Protein AF-A0A9P6MHF8-F1 (afdb_monomer)

Sequence (63 aa):
MSDNEEGPRERLKAAVWYIVGEICESQKADLNVVITPQLIASLTELVYTQAESLGRDLEMFAK

InterPro domains:
  IPR009072 Histone-fold [G3DSA:1.10.20.10] (2-63)
  IPR029003 CENP-S/Mhf1 [PF15630] (10-63)

Structure (mmCIF, N/CA/C/O backbone):
data_AF-A0A9P6MHF8-F1
#
_entry.id   AF-A0A9P6MHF8-F1
#
loop_
_atom_site.group_PDB
_atom_site.id
_atom_site.type_symbol
_atom_site.label_atom_id
_atom_site.label_alt_id
_atom_site.label_comp_id
_atom_site.label_asym_id
_atom_site.label_entity_id
_atom_site.label_seq_id
_atom_site.pdbx_PDB_ins_code
_atom_site.Cartn_x
_atom_site.Cartn_y
_atom_site.Cartn_z
_atom_site.occupancy
_atom_site.B_iso_or_equiv
_atom_site.auth_seq_id
_atom_site.auth_comp_id
_atom_site.auth_asym_id
_atom_site.auth_atom_id
_atom_site.pdbx_PDB_model_num
ATOM 1 N N . MET A 1 1 ? 16.262 20.824 -13.357 1.00 42.06 1 MET A N 1
ATOM 2 C CA . MET A 1 1 ? 15.265 20.516 -12.315 1.00 42.06 1 MET A CA 1
ATOM 3 C C . MET A 1 1 ? 14.216 19.644 -12.962 1.00 42.06 1 MET A C 1
ATOM 5 O O . MET A 1 1 ? 13.651 20.042 -13.971 1.00 42.06 1 MET A O 1
ATOM 9 N N . SER A 1 2 ? 14.130 18.403 -12.495 1.00 47.47 2 SER A N 1
ATOM 10 C CA . SER A 1 2 ? 13.348 17.327 -13.098 1.00 47.47 2 SER A CA 1
ATOM 11 C C . SER A 1 2 ? 11.912 17.360 -12.567 1.00 47.47 2 SER A C 1
ATOM 13 O O . SER A 1 2 ? 11.566 16.565 -11.706 1.00 47.47 2 SER A O 1
ATOM 15 N N . ASP A 1 3 ? 11.076 18.254 -13.096 1.00 47.81 3 ASP A N 1
ATOM 16 C CA . ASP A 1 3 ? 9.656 18.399 -12.700 1.00 47.81 3 ASP A CA 1
ATOM 17 C C . ASP A 1 3 ? 8.747 17.231 -13.160 1.00 47.81 3 ASP A C 1
ATOM 19 O O . ASP A 1 3 ? 7.540 17.253 -12.942 1.00 47.81 3 ASP A O 1
ATOM 23 N N . ASN A 1 4 ? 9.292 16.189 -13.803 1.00 56.16 4 ASN A N 1
ATOM 24 C CA . ASN A 1 4 ? 8.497 15.104 -14.403 1.00 56.16 4 ASN A CA 1
ATOM 25 C C . ASN A 1 4 ? 8.489 13.776 -13.621 1.00 56.16 4 ASN A C 1
ATOM 27 O O . ASN A 1 4 ? 7.727 12.882 -13.989 1.00 56.16 4 ASN A O 1
ATOM 31 N N . GLU A 1 5 ? 9.301 13.608 -12.570 1.00 54.69 5 GLU A N 1
ATOM 32 C CA . GLU A 1 5 ? 9.319 12.358 -11.779 1.00 54.69 5 GLU A CA 1
ATOM 33 C C . GLU A 1 5 ? 8.314 12.351 -10.615 1.00 54.69 5 GLU A C 1
ATOM 35 O O . GLU A 1 5 ? 7.893 11.278 -10.174 1.00 54.69 5 GLU A O 1
ATOM 40 N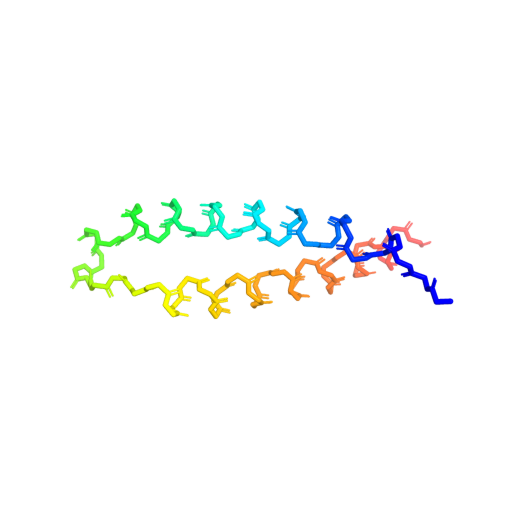 N . GLU A 1 6 ? 7.880 13.523 -10.144 1.00 57.34 6 GLU A N 1
ATOM 41 C CA . GLU A 1 6 ? 6.884 13.637 -9.068 1.00 57.34 6 GLU A CA 1
ATOM 42 C C . GLU A 1 6 ? 5.488 13.197 -9.538 1.00 57.34 6 GLU A C 1
ATOM 44 O O . GLU A 1 6 ? 4.834 12.399 -8.864 1.00 57.34 6 GLU A O 1
ATOM 49 N N . GLY A 1 7 ? 5.096 13.553 -10.766 1.00 78.12 7 GLY A N 1
ATOM 50 C CA . GLY A 1 7 ? 3.760 13.265 -11.297 1.00 78.12 7 GLY A CA 1
ATOM 51 C C . GLY A 1 7 ? 3.360 11.777 -11.295 1.00 78.12 7 GLY A C 1
ATOM 52 O O . GLY A 1 7 ? 2.267 11.442 -10.829 1.00 78.12 7 GLY A O 1
ATOM 53 N N . PRO A 1 8 ? 4.188 10.839 -11.794 1.00 87.94 8 PRO A N 1
ATOM 54 C CA . PRO A 1 8 ? 3.866 9.412 -11.737 1.00 87.94 8 PRO A CA 1
ATOM 55 C C . PRO A 1 8 ? 3.845 8.861 -10.306 1.00 87.94 8 PRO A C 1
ATOM 57 O O . PRO A 1 8 ? 2.948 8.089 -9.962 1.00 87.94 8 PRO A O 1
ATOM 60 N N . ARG A 1 9 ? 4.800 9.277 -9.464 1.00 91.50 9 ARG A N 1
ATOM 61 C CA . ARG A 1 9 ? 4.918 8.832 -8.068 1.00 91.50 9 A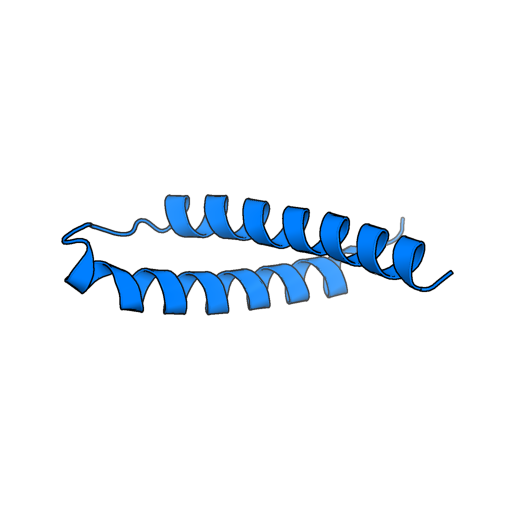RG A CA 1
ATOM 62 C C . ARG A 1 9 ? 3.690 9.232 -7.255 1.00 91.50 9 ARG A C 1
ATOM 64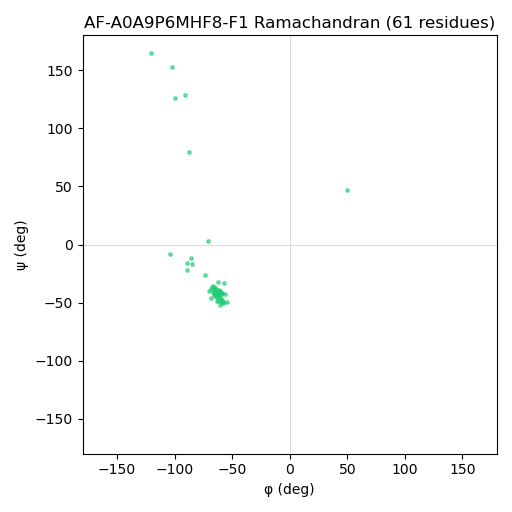 O O . ARG A 1 9 ? 3.107 8.398 -6.568 1.00 91.50 9 ARG A O 1
ATOM 71 N N . GLU A 1 10 ? 3.279 10.489 -7.351 1.00 93.12 10 GLU A N 1
ATOM 72 C CA . GLU A 1 10 ? 2.131 11.032 -6.621 1.00 93.12 10 GLU A CA 1
ATOM 73 C C . GLU A 1 10 ? 0.825 10.379 -7.062 1.00 93.12 10 GLU A C 1
ATOM 75 O O . GLU A 1 10 ? -0.011 10.038 -6.226 1.00 93.12 10 GLU A O 1
ATOM 80 N N . ARG A 1 11 ? 0.670 10.110 -8.364 1.00 95.06 11 ARG A N 1
ATOM 81 C CA . ARG A 1 11 ? -0.489 9.377 -8.892 1.00 95.06 11 ARG A CA 1
ATOM 82 C C . ARG A 1 11 ? -0.554 7.944 -8.372 1.00 95.06 11 ARG A C 1
ATOM 84 O O . ARG A 1 11 ? -1.635 7.486 -8.009 1.00 95.06 11 ARG A O 1
ATOM 91 N N . LEU A 1 12 ? 0.580 7.244 -8.314 1.00 95.69 12 LEU A N 1
ATOM 92 C CA . LEU A 1 12 ? 0.642 5.899 -7.738 1.00 95.69 12 LEU A CA 1
ATOM 93 C C . LEU A 1 12 ? 0.328 5.927 -6.240 1.00 95.69 12 LEU A C 1
ATOM 95 O O . LEU A 1 12 ? -0.488 5.133 -5.783 1.00 95.69 12 LEU A O 1
ATOM 99 N N . LYS A 1 13 ? 0.890 6.877 -5.485 1.00 96.19 13 LYS A N 1
ATOM 100 C CA . LYS A 1 13 ? 0.559 7.055 -4.064 1.00 96.19 13 LYS A CA 1
ATOM 101 C C . LYS A 1 13 ? -0.917 7.375 -3.840 1.00 96.19 13 LYS A C 1
ATOM 103 O O . LYS A 1 13 ? -1.513 6.812 -2.929 1.00 96.19 13 LYS A O 1
ATOM 108 N N . ALA A 1 14 ? -1.531 8.204 -4.682 1.00 96.56 14 ALA A N 1
ATOM 109 C CA . ALA A 1 14 ? -2.964 8.486 -4.615 1.00 96.56 14 ALA A CA 1
ATOM 110 C C . ALA A 1 14 ? -3.816 7.229 -4.876 1.00 96.56 14 ALA A C 1
ATOM 112 O O . ALA A 1 14 ? -4.814 7.006 -4.192 1.00 96.56 14 ALA A O 1
ATOM 113 N N . ALA A 1 15 ? -3.406 6.375 -5.820 1.00 97.50 15 ALA A N 1
ATOM 114 C CA . ALA A 1 15 ? -4.068 5.093 -6.057 1.00 97.50 15 ALA A CA 1
ATOM 115 C C . ALA A 1 15 ? -3.928 4.143 -4.854 1.00 97.50 15 ALA A C 1
ATOM 117 O O . ALA A 1 15 ? -4.910 3.527 -4.440 1.00 97.50 15 ALA A O 1
ATOM 118 N N . VAL A 1 16 ? -2.734 4.066 -4.255 1.00 97.94 16 VAL A N 1
ATOM 119 C CA . VAL A 1 16 ? -2.494 3.278 -3.035 1.00 97.94 16 VAL A CA 1
ATOM 120 C C . VAL A 1 16 ? -3.345 3.803 -1.881 1.00 97.94 16 VAL A C 1
ATOM 122 O O . VAL A 1 16 ? -3.998 3.004 -1.220 1.00 97.94 16 VAL A O 1
ATOM 125 N N . TRP A 1 17 ? -3.412 5.123 -1.681 1.00 98.00 17 TRP A N 1
ATOM 126 C CA . TRP A 1 17 ? -4.259 5.745 -0.660 1.00 98.00 17 TRP A CA 1
ATOM 127 C C . TRP A 1 17 ? -5.716 5.319 -0.792 1.00 98.00 17 TRP A C 1
ATOM 129 O O . TRP A 1 17 ? -6.336 4.916 0.191 1.00 98.00 17 TRP A O 1
ATOM 139 N N . TYR A 1 18 ? -6.261 5.405 -2.008 1.00 98.06 18 TYR A N 1
ATOM 140 C CA . TYR A 1 18 ? -7.643 5.024 -2.276 1.00 98.06 18 TYR A CA 1
ATOM 141 C C . TYR A 1 18 ? -7.898 3.559 -1.897 1.00 98.06 18 TYR A C 1
ATOM 143 O O . TYR A 1 18 ? -8.803 3.273 -1.119 1.00 98.06 18 TYR A O 1
ATOM 151 N N . ILE A 1 19 ? -7.046 2.643 -2.365 1.00 98.25 19 ILE A N 1
ATOM 152 C CA . ILE A 1 19 ? -7.191 1.205 -2.100 1.00 98.25 19 ILE A CA 1
ATOM 153 C C . ILE A 1 19 ? -7.018 0.888 -0.607 1.00 98.25 19 ILE A C 1
ATOM 155 O O . ILE A 1 19 ? -7.798 0.123 -0.045 1.00 98.25 19 ILE A O 1
ATOM 159 N N . VAL A 1 20 ? -6.022 1.482 0.057 1.00 98.25 20 VAL A N 1
ATOM 160 C CA . VAL A 1 20 ? -5.804 1.316 1.502 1.00 98.25 20 VAL A CA 1
ATOM 161 C C . VAL A 1 20 ? -7.013 1.818 2.290 1.00 98.25 20 VAL A C 1
ATOM 163 O O . VAL A 1 20 ? -7.423 1.158 3.243 1.00 98.25 20 VAL A O 1
ATOM 166 N N . GLY A 1 21 ? -7.606 2.944 1.885 1.00 97.81 21 GLY A N 1
ATOM 167 C CA . GLY A 1 21 ? -8.832 3.478 2.475 1.00 97.81 21 GLY A CA 1
ATOM 168 C C . GLY A 1 21 ? -10.005 2.502 2.383 1.00 97.81 21 GLY A C 1
ATOM 169 O O . GLY A 1 21 ? -10.620 2.206 3.407 1.00 97.81 21 GLY A O 1
ATOM 170 N N . GLU A 1 22 ? -10.260 1.944 1.196 1.00 98.00 22 GLU A N 1
ATOM 171 C CA . GLU A 1 22 ? -11.315 0.941 0.981 1.00 98.00 22 GLU A CA 1
ATOM 172 C C . GLU A 1 22 ? -11.096 -0.309 1.850 1.00 98.00 22 GLU A C 1
ATOM 174 O O . GLU A 1 22 ? -12.021 -0.797 2.502 1.00 98.00 22 GLU A O 1
ATOM 179 N N . ILE A 1 23 ? -9.853 -0.799 1.931 1.00 97.62 23 ILE A N 1
ATOM 180 C CA . ILE A 1 23 ? -9.509 -1.945 2.783 1.00 97.62 23 ILE A CA 1
ATOM 181 C C . ILE A 1 23 ? -9.742 -1.608 4.261 1.00 97.62 23 ILE A C 1
ATOM 183 O O . ILE A 1 23 ? -10.345 -2.407 4.978 1.00 97.62 23 ILE A O 1
ATOM 187 N N . CYS A 1 24 ? -9.313 -0.434 4.731 1.00 96.56 24 CYS A N 1
ATOM 188 C CA . CYS A 1 24 ? -9.520 -0.034 6.123 1.00 96.56 24 CYS A CA 1
ATOM 189 C C . CYS A 1 24 ? -11.007 0.083 6.473 1.00 96.56 24 CYS A C 1
ATOM 191 O O . CYS A 1 24 ? -11.416 -0.383 7.536 1.00 96.56 24 CYS A O 1
ATOM 193 N N . GLU A 1 25 ? -11.823 0.672 5.593 1.00 95.25 25 GLU A N 1
ATOM 194 C CA . GLU A 1 25 ? -13.266 0.780 5.828 1.00 95.25 25 GLU A CA 1
ATOM 195 C C . GLU A 1 25 ? -13.924 -0.606 5.861 1.00 95.25 25 GLU A C 1
ATOM 197 O O . GLU A 1 25 ? -14.762 -0.853 6.727 1.00 95.25 25 GLU A O 1
ATOM 202 N N . SER A 1 26 ? -13.479 -1.548 5.017 1.00 96.19 26 SER A N 1
ATOM 203 C CA . SER A 1 26 ? -13.985 -2.929 5.038 1.00 96.19 26 SER A CA 1
ATOM 204 C C . SER A 1 26 ? -13.701 -3.667 6.356 1.00 96.19 26 SER A C 1
ATOM 206 O O . SER A 1 26 ? -14.521 -4.465 6.797 1.00 96.19 26 SER A O 1
ATOM 208 N N . GLN A 1 27 ? -12.580 -3.370 7.024 1.00 95.25 27 GLN A N 1
ATOM 209 C CA . GLN A 1 27 ? -12.178 -4.029 8.277 1.00 95.25 27 GLN A CA 1
ATOM 210 C C . GLN A 1 27 ? -12.711 -3.339 9.539 1.00 95.25 27 GLN A C 1
ATOM 212 O O . GLN A 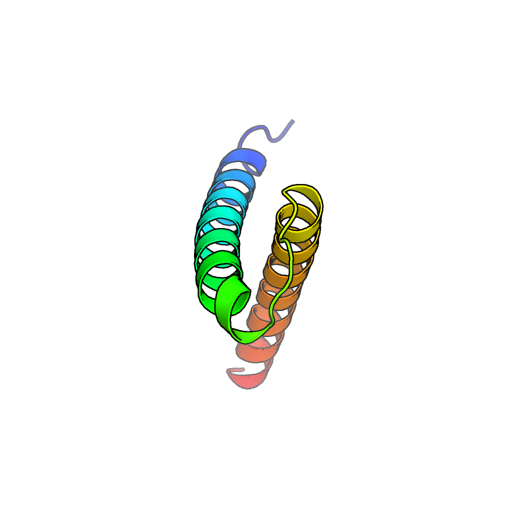1 27 ? -12.696 -3.914 10.627 1.00 95.25 27 GLN A O 1
ATOM 217 N N . LYS A 1 28 ? -13.172 -2.094 9.419 1.00 94.25 28 LYS A N 1
ATOM 218 C CA . LYS A 1 28 ? -13.599 -1.249 10.541 1.00 94.25 28 LYS A CA 1
ATOM 219 C C . LYS A 1 28 ? -14.692 -1.887 11.398 1.00 94.25 28 LYS A C 1
ATOM 221 O O . LYS A 1 28 ? -14.623 -1.805 12.624 1.00 94.25 28 LYS A O 1
ATOM 226 N N . ALA A 1 29 ? -15.682 -2.513 10.756 1.00 90.81 29 ALA A N 1
ATOM 227 C CA . ALA A 1 29 ? -16.789 -3.178 11.441 1.00 90.81 29 ALA A CA 1
ATOM 228 C C . ALA A 1 29 ? -16.315 -4.429 12.194 1.00 90.81 29 ALA A C 1
ATOM 230 O O . ALA A 1 29 ? -16.632 -4.587 13.371 1.00 90.81 29 ALA A O 1
ATOM 231 N N . ASP A 1 30 ? -15.502 -5.261 11.542 1.00 96.06 30 ASP A N 1
ATOM 232 C CA . ASP A 1 30 ? -15.002 -6.520 12.105 1.00 96.06 30 ASP A CA 1
ATOM 233 C C . ASP A 1 30 ? -14.076 -6.29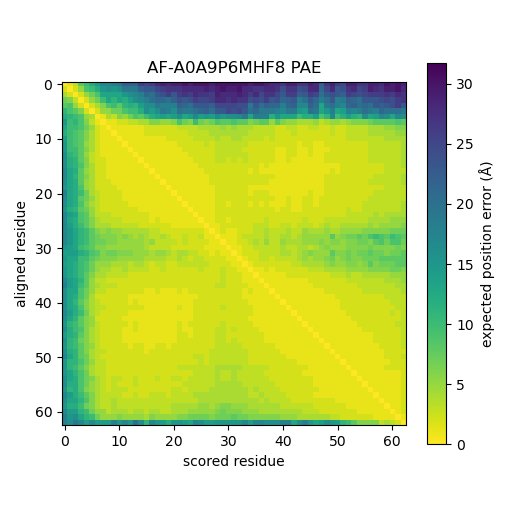0 13.302 1.00 96.06 30 ASP A C 1
ATOM 235 O O . ASP A 1 30 ? -14.124 -7.014 14.295 1.00 96.06 30 ASP A O 1
ATOM 239 N N . LEU A 1 31 ? -13.241 -5.254 13.224 1.00 94.94 31 LEU A N 1
ATOM 240 C CA . LEU A 1 31 ? -12.290 -4.905 14.276 1.00 94.94 31 LEU A CA 1
ATOM 241 C C . LEU A 1 31 ? -12.904 -4.021 15.373 1.00 94.94 31 LEU A C 1
ATOM 243 O O . LEU A 1 31 ? -12.280 -3.844 16.418 1.00 94.94 31 LEU A O 1
ATOM 247 N N . ASN A 1 32 ? -14.109 -3.476 15.161 1.00 95.31 32 ASN A N 1
ATOM 248 C CA . ASN A 1 32 ? -14.768 -2.513 16.049 1.00 95.31 32 ASN A CA 1
ATOM 249 C C . ASN A 1 32 ? -13.849 -1.333 16.436 1.00 95.31 32 ASN A C 1
ATOM 251 O O . ASN A 1 32 ? -13.711 -0.969 17.606 1.00 95.31 32 ASN A O 1
ATOM 255 N N . VAL A 1 33 ? -13.185 -0.750 15.434 1.00 93.94 33 VAL A N 1
ATOM 256 C CA . VAL A 1 33 ? -12.250 0.375 15.600 1.00 93.94 33 VAL A CA 1
ATOM 257 C C . VAL A 1 33 ? -12.697 1.596 14.806 1.00 93.94 33 VAL A C 1
ATOM 259 O O . VAL A 1 33 ? -13.513 1.513 13.893 1.00 93.94 33 VAL A O 1
ATOM 262 N N . VAL A 1 34 ? -12.120 2.753 15.128 1.00 93.25 34 VAL A N 1
ATOM 263 C CA . VAL A 1 34 ? -12.252 3.966 14.317 1.00 93.25 34 VAL A CA 1
ATOM 264 C C . VAL A 1 34 ? -11.000 4.126 13.465 1.00 93.25 34 VAL A C 1
ATOM 266 O O . VAL A 1 34 ? -9.886 4.152 13.985 1.00 93.25 34 VAL A O 1
ATOM 269 N N . ILE A 1 35 ? -11.187 4.270 12.156 1.00 94.88 35 ILE A N 1
ATO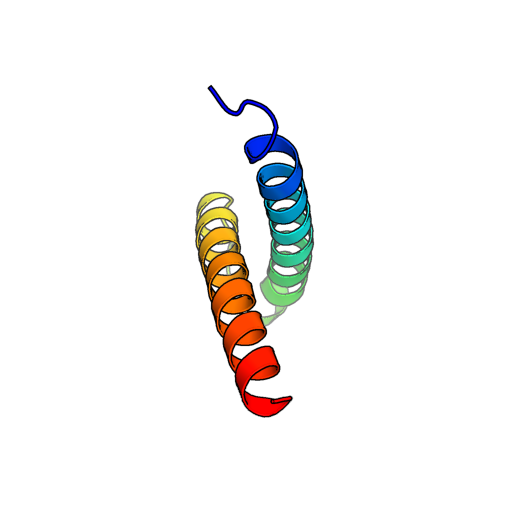M 270 C CA . ILE A 1 35 ? -10.104 4.545 11.211 1.00 94.88 35 ILE A CA 1
ATOM 271 C C . ILE A 1 35 ? -9.949 6.057 11.056 1.00 94.88 35 ILE A C 1
ATOM 273 O O . ILE A 1 35 ? -10.925 6.764 10.800 1.00 94.88 35 ILE A O 1
ATOM 277 N N . THR A 1 36 ? -8.722 6.556 11.208 1.00 96.38 36 THR A N 1
ATOM 278 C CA . THR A 1 36 ? -8.405 7.979 11.038 1.00 96.38 36 THR A CA 1
ATOM 279 C C . THR A 1 36 ? -7.738 8.244 9.686 1.00 96.38 36 THR A C 1
ATOM 281 O O . THR A 1 36 ? -7.035 7.374 9.162 1.00 96.38 36 THR A O 1
ATOM 284 N N . PRO A 1 37 ? -7.871 9.460 9.124 1.00 95.94 37 PRO A N 1
ATOM 285 C CA . PRO A 1 37 ? -7.143 9.840 7.913 1.00 95.94 37 PRO A CA 1
ATOM 286 C C . PRO A 1 37 ? -5.621 9.717 8.063 1.00 95.94 37 PRO A C 1
ATOM 288 O O . PRO A 1 37 ? -4.930 9.371 7.112 1.00 95.94 37 PRO A O 1
ATOM 291 N N . GLN A 1 38 ? -5.090 9.965 9.264 1.00 97.44 38 GLN A N 1
ATOM 292 C CA . GLN A 1 38 ? -3.662 9.840 9.559 1.00 97.44 38 GLN A CA 1
ATOM 293 C C . GLN A 1 38 ? -3.206 8.380 9.520 1.00 97.44 38 GLN A C 1
ATOM 295 O O . GLN A 1 38 ? -2.129 8.102 9.003 1.00 97.44 38 GLN A O 1
ATOM 300 N N . LEU A 1 39 ? -4.029 7.446 10.009 1.00 96.31 39 LEU A N 1
ATOM 301 C CA . LEU A 1 39 ? -3.740 6.017 9.904 1.00 96.31 39 LEU A CA 1
ATOM 302 C C . LEU A 1 39 ? -3.673 5.580 8.436 1.00 96.31 39 LEU A C 1
ATOM 304 O O . LEU A 1 39 ? -2.714 4.922 8.044 1.00 96.31 39 LEU A O 1
ATOM 308 N N . ILE A 1 40 ? -4.644 5.998 7.616 1.00 97.62 40 ILE A N 1
ATOM 309 C CA . ILE A 1 40 ? -4.655 5.711 6.172 1.00 97.62 40 ILE A CA 1
ATOM 310 C C . ILE A 1 40 ? -3.400 6.291 5.503 1.00 97.62 40 ILE A C 1
ATOM 312 O O . ILE A 1 40 ? -2.762 5.605 4.706 1.00 97.62 40 ILE A O 1
ATOM 316 N N . ALA A 1 41 ? -2.985 7.506 5.879 1.00 97.31 41 ALA A N 1
ATOM 317 C CA . ALA A 1 41 ? -1.751 8.118 5.387 1.00 97.31 41 ALA A CA 1
ATOM 318 C C . ALA A 1 41 ? -0.507 7.292 5.727 1.00 97.31 41 ALA A C 1
ATOM 320 O O . ALA A 1 41 ? 0.299 6.985 4.849 1.00 97.31 41 ALA A O 1
ATOM 321 N N . SER A 1 42 ? -0.365 6.895 6.993 1.00 98.19 42 SER A N 1
ATOM 322 C CA . SER A 1 42 ? 0.768 6.085 7.443 1.00 98.19 42 SER A CA 1
ATOM 323 C C . SER A 1 42 ? 0.802 4.716 6.762 1.00 98.19 42 SER A C 1
ATOM 325 O O . SER A 1 42 ? 1.869 4.267 6.345 1.00 98.19 42 SER A O 1
ATOM 327 N N . LEU A 1 43 ? -0.354 4.069 6.592 1.00 97.94 43 LEU A N 1
ATOM 328 C CA . LEU A 1 43 ? -0.456 2.793 5.883 1.00 97.94 43 LEU A CA 1
ATOM 329 C C . LEU A 1 43 ? -0.157 2.934 4.388 1.00 97.94 43 LEU A C 1
ATOM 331 O O . LEU A 1 43 ? 0.490 2.063 3.818 1.00 97.94 43 LEU A O 1
ATOM 335 N N . THR A 1 44 ? -0.568 4.037 3.762 1.00 98.12 44 THR A N 1
ATOM 336 C CA . THR A 1 44 ? -0.254 4.330 2.356 1.00 98.12 44 THR A CA 1
ATOM 337 C C . THR A 1 44 ? 1.255 4.382 2.131 1.00 98.12 44 THR A C 1
ATOM 339 O O . THR A 1 44 ? 1.759 3.732 1.217 1.00 98.12 44 THR A O 1
ATOM 342 N N . GLU A 1 45 ? 1.992 5.100 2.983 1.00 97.94 45 GLU A N 1
ATOM 343 C CA . GLU A 1 45 ? 3.457 5.181 2.895 1.00 97.94 45 GLU A CA 1
ATOM 344 C C . GLU A 1 45 ? 4.131 3.826 3.149 1.00 97.94 45 GLU A C 1
ATOM 346 O O . GLU A 1 45 ? 5.053 3.442 2.422 1.00 97.94 45 GLU A O 1
ATOM 351 N N . LEU A 1 46 ? 3.639 3.070 4.136 1.00 98.31 46 LEU A N 1
ATOM 352 C CA . LEU A 1 46 ? 4.131 1.726 4.437 1.00 98.31 46 LEU A CA 1
ATOM 353 C C . LEU A 1 46 ? 3.955 0.782 3.239 1.00 98.31 46 LEU A C 1
ATOM 355 O O . LEU A 1 46 ? 4.916 0.151 2.802 1.00 98.31 46 LEU A O 1
ATOM 359 N N . VAL A 1 47 ? 2.740 0.702 2.692 1.00 98.25 47 VAL A N 1
ATOM 360 C CA . VAL A 1 47 ? 2.404 -0.184 1.568 1.00 98.25 47 VAL A CA 1
ATOM 361 C C . VAL A 1 47 ? 3.170 0.216 0.312 1.00 98.25 47 VAL A C 1
ATOM 363 O O . VAL A 1 47 ? 3.711 -0.651 -0.372 1.00 98.25 47 VAL A O 1
ATOM 366 N N . TYR A 1 48 ? 3.268 1.516 0.025 1.00 97.44 48 TYR A N 1
ATOM 367 C CA . TYR A 1 48 ? 4.038 2.015 -1.112 1.00 97.44 48 TYR A CA 1
ATOM 368 C C . TYR A 1 48 ? 5.520 1.614 -1.006 1.00 97.44 48 TYR A C 1
ATOM 370 O O . TYR A 1 48 ? 6.084 1.070 -1.954 1.00 97.44 48 TYR A O 1
ATOM 378 N N . THR A 1 49 ? 6.134 1.797 0.168 1.00 97.44 49 THR A N 1
ATOM 379 C CA . THR A 1 49 ? 7.533 1.402 0.418 1.00 97.44 49 THR A CA 1
ATOM 380 C C . THR A 1 49 ? 7.725 -0.113 0.293 1.00 97.44 49 THR A C 1
ATOM 382 O O . THR A 1 49 ? 8.698 -0.580 -0.301 1.00 97.44 49 THR A O 1
ATOM 385 N N . GLN A 1 50 ? 6.776 -0.901 0.807 1.00 98.12 50 GLN A N 1
ATOM 386 C CA . GLN A 1 50 ? 6.826 -2.358 0.705 1.00 98.12 50 GLN A CA 1
ATOM 387 C C . GLN A 1 50 ? 6.719 -2.835 -0.749 1.00 98.12 50 GLN A C 1
ATOM 389 O O . GLN A 1 50 ? 7.403 -3.785 -1.127 1.00 98.12 50 GLN A O 1
ATOM 394 N N . ALA A 1 51 ? 5.903 -2.171 -1.573 1.00 97.19 51 ALA A N 1
ATOM 395 C CA . ALA A 1 51 ? 5.785 -2.477 -2.994 1.00 97.19 51 ALA A CA 1
ATOM 396 C C . ALA A 1 51 ? 7.103 -2.224 -3.749 1.00 97.19 51 ALA A C 1
ATOM 398 O O . ALA A 1 51 ? 7.479 -3.036 -4.594 1.00 97.19 51 ALA A O 1
ATOM 399 N N . GLU A 1 52 ? 7.839 -1.156 -3.414 1.00 96.00 52 GLU A N 1
ATOM 400 C CA . GLU A 1 52 ? 9.170 -0.903 -3.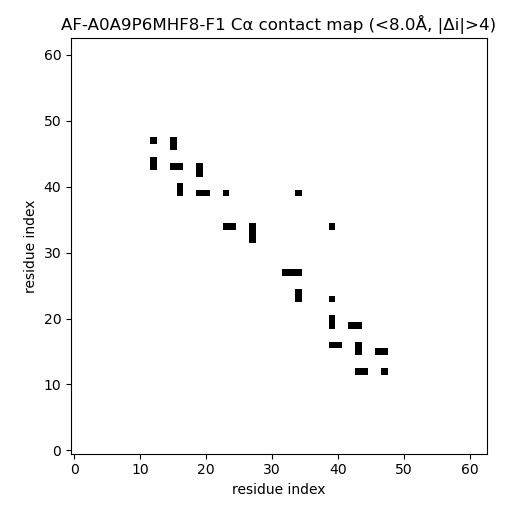987 1.00 96.00 52 GLU A CA 1
ATOM 401 C C . GLU A 1 52 ? 10.168 -2.014 -3.622 1.00 96.00 52 GLU A C 1
ATOM 403 O O . GLU A 1 52 ? 10.901 -2.488 -4.492 1.00 96.00 52 GLU A O 1
ATOM 408 N N . SER A 1 53 ? 10.184 -2.461 -2.358 1.00 97.12 53 SER A N 1
ATOM 409 C CA . SER A 1 53 ? 11.044 -3.575 -1.926 1.00 97.12 53 SER A CA 1
ATOM 410 C C . SER A 1 53 ? 10.674 -4.877 -2.632 1.00 97.12 53 SER A C 1
ATOM 412 O O . SER A 1 53 ? 11.538 -5.528 -3.212 1.00 97.12 53 SER A O 1
ATOM 414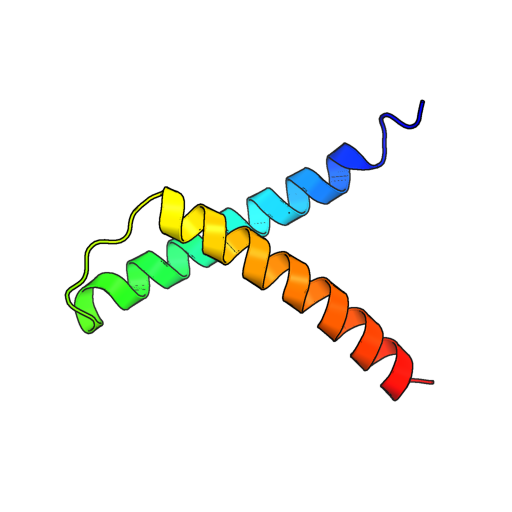 N N . LEU A 1 54 ? 9.383 -5.218 -2.647 1.00 98.00 54 LEU A N 1
ATOM 415 C CA . LEU A 1 54 ? 8.880 -6.431 -3.286 1.00 98.00 54 LEU A CA 1
ATOM 416 C C . LEU A 1 54 ? 9.224 -6.465 -4.780 1.00 98.00 54 LEU A C 1
ATOM 418 O O . LEU A 1 54 ? 9.629 -7.505 -5.287 1.00 98.00 54 LEU A O 1
ATOM 422 N N . GLY A 1 55 ? 9.096 -5.337 -5.484 1.00 97.31 55 GLY A N 1
ATOM 423 C CA . GLY A 1 55 ? 9.466 -5.246 -6.896 1.00 97.31 55 GLY A CA 1
ATOM 424 C C . GLY A 1 55 ? 10.943 -5.565 -7.143 1.00 97.31 55 GLY A C 1
ATOM 425 O O . GLY A 1 55 ? 11.257 -6.308 -8.072 1.00 97.31 55 GLY A O 1
ATOM 426 N N . ARG A 1 56 ? 11.843 -5.065 -6.284 1.00 97.62 56 ARG A N 1
ATOM 427 C CA . ARG A 1 56 ? 13.283 -5.370 -6.362 1.00 97.62 56 ARG A CA 1
ATOM 428 C C . ARG A 1 56 ? 13.562 -6.841 -6.087 1.00 97.62 56 ARG A C 1
ATOM 430 O O . ARG A 1 56 ? 14.353 -7.449 -6.802 1.00 97.62 56 ARG A O 1
ATOM 437 N N . ASP A 1 57 ? 12.903 -7.410 -5.084 1.00 98.31 57 ASP A N 1
ATOM 438 C CA . ASP A 1 57 ? 13.063 -8.824 -4.744 1.00 98.31 57 ASP A CA 1
ATOM 439 C C . ASP A 1 57 ? 12.593 -9.724 -5.893 1.00 98.31 57 ASP A C 1
ATOM 441 O O . ASP A 1 57 ? 13.309 -10.638 -6.295 1.00 98.31 57 ASP A O 1
ATOM 445 N N . LEU A 1 58 ? 11.440 -9.419 -6.499 1.00 98.38 58 LEU A N 1
ATOM 446 C CA . LEU A 1 58 ? 10.934 -10.138 -7.672 1.00 98.38 58 LEU A CA 1
ATOM 447 C C . LEU A 1 58 ? 11.877 -10.032 -8.876 1.00 98.38 58 LEU A C 1
ATOM 449 O O . LEU A 1 58 ? 12.080 -11.021 -9.576 1.00 98.38 58 LEU A O 1
ATOM 453 N N . GLU A 1 59 ? 12.479 -8.863 -9.107 1.00 98.06 59 GLU A N 1
ATOM 454 C CA . GLU A 1 59 ? 13.492 -8.695 -10.152 1.00 98.06 59 GLU A CA 1
ATOM 455 C C . GLU A 1 59 ? 14.734 -9.554 -9.874 1.00 98.06 59 GLU A C 1
ATOM 457 O O . GLU A 1 59 ? 15.270 -10.174 -10.791 1.00 98.06 59 GLU A O 1
ATOM 462 N N . MET A 1 60 ? 15.184 -9.620 -8.617 1.00 97.62 60 MET A N 1
ATOM 463 C CA . MET A 1 60 ? 16.314 -10.463 -8.214 1.00 97.62 60 MET A CA 1
ATOM 464 C C . MET A 1 60 ? 16.006 -11.956 -8.347 1.00 97.62 60 MET A C 1
ATOM 466 O O . MET A 1 60 ? 16.894 -12.707 -8.728 1.00 97.62 60 MET A O 1
ATOM 470 N N . PHE A 1 61 ? 14.773 -12.388 -8.074 1.00 97.62 61 PHE A N 1
ATOM 471 C CA . PHE A 1 61 ? 14.369 -13.788 -8.241 1.00 97.62 61 PHE A CA 1
ATOM 472 C C . PHE A 1 61 ? 14.200 -14.212 -9.703 1.00 97.62 61 PHE A C 1
ATOM 474 O O . PHE A 1 61 ? 14.304 -15.398 -10.003 1.00 97.62 61 PHE A O 1
ATOM 481 N N . ALA A 1 62 ? 13.897 -13.271 -10.599 1.00 96.25 62 ALA A N 1
ATOM 482 C CA . ALA A 1 62 ? 13.704 -13.552 -12.020 1.00 96.25 62 ALA A CA 1
ATOM 483 C C . ALA A 1 62 ? 15.012 -13.573 -12.835 1.00 96.25 62 ALA A C 1
ATOM 485 O O . ALA A 1 62 ? 14.999 -14.063 -13.966 1.00 96.25 62 ALA A O 1
ATOM 486 N N . LYS A 1 63 ? 16.102 -13.012 -12.294 1.00 79.12 63 LYS A N 1
ATOM 487 C CA . LYS A 1 63 ? 17.451 -13.038 -12.884 1.00 79.12 63 LYS A CA 1
ATOM 488 C C . LYS A 1 63 ? 18.147 -14.370 -12.626 1.00 79.12 63 LYS A C 1
ATOM 490 O O . LYS A 1 63 ? 18.838 -14.827 -13.563 1.00 79.12 63 LYS A O 1
#

Organism: NCBI:txid1440133

Mean predicted aligned error: 5.12 Å

Secondary structure (DSSP, 8-state):
--TTSHHHHHHHHHHHHHHHHHHHHHHHHHHT-PPPHHHHHHHHHHHHHHHHHHHHHHHHHH-

Radius of gyration: 14.86 Å; Cα contacts (8 Å, |Δi|>4): 20; chains: 1; bounding box: 34×34×30 Å

Foldseek 3Di:
DCPPPVVVVVVVLVVLLVVLVVVCVVCCVVVVDDDDSVNSVVVSVVVSVVVVVVVVVVVVVVD

Solvent-accessible surface area (backbone atoms only — not comparable to full-atom values): 3696 Å² total; per-residue (Å²): 133,79,82,71,65,57,60,63,54,5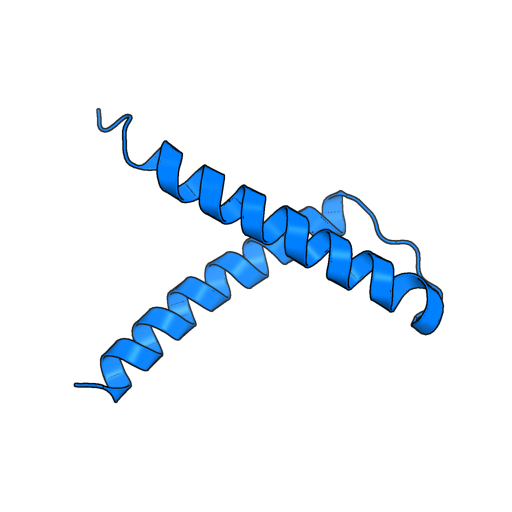3,52,51,50,52,52,43,36,52,53,50,43,54,53,50,61,70,43,27,72,83,67,73,54,85,87,49,73,66,55,44,51,54,50,29,55,51,52,53,53,48,50,57,52,50,52,54,51,53,52,62,73,73,106

Nearest PDB structures (foldseek):
  4ndy-assembly1_I  TM=9.663E-01  e=6.182E-03  Homo sapiens
  4ne1-assembly1_K  TM=9.663E-01  e=2.425E-02  Homo sapiens

pLDDT: mean 91.57, std 13.8, range [42.06, 98.38]